Protein AF-A0A7S0CD47-F1 (afdb_monomer)

pLDDT: mean 74.6, std 16.23, range [35.03, 94.69]

Organism: NCBI:txid420281

Foldseek 3Di:
DDALLNVLLVLLPPVLCVDPVSVVSNCVSCVVVVLCLDPDPSNCCVVCVVSCNSNVSSCSVRVCCVVVCVVPPPPPPDPPLVNNLQVLLVQLCVLLPPVNCVDPRSVVSNLVSCLVQVLCQDPPPVSRCCVVQVSNSVSNVSNNSDDPVSNVVPPPDDDD

Radius of gyration: 17.97 Å; Cα contacts (8 Å, |Δi|>4): 137; chains: 1; bounding box: 44×46×46 Å

Solvent-accessible surface area (backbone atoms only — not comparable to full-atom values): 9214 Å² total; per-residue (Å²): 134,86,54,63,42,57,53,37,41,67,41,47,30,70,84,34,50,77,33,73,67,31,36,50,50,28,50,63,71,36,54,90,50,51,37,48,69,43,93,55,93,67,38,32,43,89,82,39,48,70,62,34,60,36,43,50,48,45,45,81,82,60,53,59,59,63,61,49,42,64,73,68,37,95,79,58,75,79,69,54,69,66,61,56,35,51,51,44,29,54,52,38,41,57,28,36,26,77,73,30,47,72,36,75,67,28,32,49,50,26,45,64,68,34,56,83,51,44,41,50,69,45,89,47,89,88,60,38,44,35,89,86,34,50,71,65,37,58,24,44,54,44,48,69,77,56,56,82,62,65,71,62,65,82,71,80,89,82,83,136

Structure (mmCIF, N/CA/C/O backbone):
data_AF-A0A7S0CD47-F1
#
_entry.id   AF-A0A7S0CD47-F1
#
loop_
_atom_site.group_PDB
_atom_site.id
_atom_site.type_symbol
_atom_site.label_atom_id
_atom_site.label_alt_id
_atom_site.label_comp_id
_atom_site.label_asym_id
_atom_site.label_entity_id
_atom_site.label_seq_id
_atom_site.pdbx_PDB_ins_code
_atom_site.Cartn_x
_atom_site.Cartn_y
_atom_site.Cartn_z
_atom_site.occupancy
_atom_site.B_iso_or_equiv
_atom_site.auth_seq_id
_atom_site.auth_comp_id
_atom_site.auth_asym_id
_atom_site.auth_atom_id
_atom_site.pdbx_PDB_model_num
ATOM 1 N N . GLU A 1 1 ? -23.367 0.216 25.289 1.00 55.66 1 GLU A N 1
ATOM 2 C CA . GLU A 1 1 ? -22.234 -0.418 24.587 1.00 55.66 1 GLU A CA 1
ATOM 3 C C . GLU A 1 1 ? -22.034 0.325 23.279 1.00 55.66 1 GLU A C 1
ATOM 5 O O . GLU A 1 1 ? -23.025 0.589 22.607 1.00 55.66 1 GLU A O 1
ATOM 10 N N . THR A 1 2 ? -20.810 0.744 22.967 1.00 72.00 2 THR A N 1
ATOM 11 C CA . THR A 1 2 ? -20.503 1.426 21.700 1.00 72.00 2 THR A CA 1
ATOM 12 C C . THR A 1 2 ? -20.278 0.370 20.626 1.00 72.00 2 THR A C 1
ATOM 14 O O . THR A 1 2 ? -19.508 -0.564 20.854 1.00 72.00 2 THR A O 1
ATOM 17 N N . LYS A 1 3 ? -20.951 0.474 19.477 1.00 90.44 3 LYS A N 1
ATOM 18 C CA . LYS A 1 3 ? -20.788 -0.504 18.395 1.00 90.44 3 LYS A CA 1
ATOM 19 C C . LYS A 1 3 ? -19.526 -0.195 17.595 1.00 90.44 3 LYS A C 1
ATOM 21 O O . LYS A 1 3 ? -19.204 0.969 17.374 1.00 90.44 3 LYS A O 1
ATOM 26 N N . MET A 1 4 ? -18.849 -1.237 17.110 1.00 90.06 4 MET A N 1
ATOM 27 C CA . MET A 1 4 ? -17.672 -1.090 16.241 1.00 90.06 4 MET A CA 1
ATOM 28 C C . MET A 1 4 ? -17.976 -0.223 15.009 1.00 90.06 4 MET A C 1
ATOM 30 O O . MET A 1 4 ? -17.186 0.653 14.673 1.00 90.06 4 MET A O 1
ATOM 34 N N . SER A 1 5 ? -19.167 -0.378 14.424 1.00 91.94 5 SER A N 1
ATOM 35 C CA . SER A 1 5 ? -19.648 0.447 13.309 1.00 91.94 5 SER A CA 1
ATOM 36 C C . SER A 1 5 ? -19.609 1.945 13.605 1.00 91.94 5 SER A C 1
ATOM 38 O O . SER A 1 5 ? -19.278 2.739 12.727 1.00 91.94 5 SER A O 1
ATOM 40 N N . ASP A 1 6 ? -19.918 2.341 14.839 1.00 93.06 6 ASP A N 1
ATOM 41 C CA . ASP A 1 6 ? -19.998 3.748 15.234 1.00 93.06 6 ASP A CA 1
ATOM 42 C C . ASP A 1 6 ? -18.591 4.336 15.396 1.00 93.06 6 ASP A C 1
ATOM 44 O O . ASP A 1 6 ? -18.335 5.463 14.977 1.00 93.06 6 ASP A O 1
ATOM 48 N N . ILE A 1 7 ? -17.660 3.546 15.944 1.00 92.44 7 ILE A N 1
ATOM 49 C CA . ILE A 1 7 ? -16.248 3.926 16.095 1.00 92.44 7 ILE A CA 1
ATOM 50 C C . ILE A 1 7 ? -15.597 4.051 14.717 1.00 92.44 7 ILE A C 1
ATOM 52 O O . ILE A 1 7 ? -14.973 5.068 14.435 1.00 92.44 7 ILE A O 1
ATOM 56 N N . VAL A 1 8 ? -15.794 3.064 13.838 1.00 92.50 8 VAL A N 1
ATOM 57 C CA . VAL A 1 8 ? -15.288 3.102 12.458 1.00 92.50 8 VAL A CA 1
ATOM 58 C C . VAL A 1 8 ? -15.834 4.319 11.721 1.00 92.50 8 VAL A C 1
ATOM 60 O O . VAL A 1 8 ? -15.059 5.074 11.146 1.00 92.50 8 VAL A O 1
ATOM 63 N N . THR A 1 9 ? -17.142 4.567 11.798 1.00 92.56 9 THR A N 1
ATOM 64 C CA . THR A 1 9 ? -17.765 5.731 11.148 1.00 92.56 9 THR A CA 1
ATOM 65 C C . THR A 1 9 ? -17.175 7.043 11.661 1.00 92.56 9 THR A C 1
ATOM 67 O O . THR A 1 9 ? -16.841 7.921 10.870 1.00 92.56 9 THR A O 1
ATOM 70 N N . PHE A 1 10 ? -17.008 7.179 12.978 1.00 93.44 10 PHE A N 1
ATOM 71 C CA . PHE A 1 10 ? -16.469 8.395 13.577 1.00 93.44 10 PHE A CA 1
ATOM 72 C C . PHE A 1 10 ? -14.986 8.605 13.267 1.00 93.44 10 PHE A C 1
ATOM 74 O O . PHE A 1 10 ? -14.570 9.730 13.021 1.00 93.44 10 PHE A O 1
ATOM 81 N N . THR A 1 11 ? -14.180 7.546 13.280 1.00 91.12 11 THR A N 1
ATOM 82 C CA . THR A 1 11 ? -12.734 7.625 13.038 1.00 91.12 11 THR A CA 1
ATOM 83 C C . THR A 1 11 ? -12.407 7.800 11.555 1.00 91.12 11 THR A C 1
ATOM 85 O O . THR A 1 11 ? -11.441 8.480 11.218 1.00 91.12 11 THR A O 1
ATOM 88 N N . CYS A 1 12 ? -13.222 7.227 10.669 1.00 90.06 12 CYS A N 1
ATOM 89 C CA . CYS A 1 12 ? -13.020 7.238 9.221 1.00 90.06 12 CYS A CA 1
ATOM 90 C C . CYS A 1 12 ? -13.885 8.269 8.481 1.00 90.06 12 CYS A C 1
ATOM 92 O O . CYS A 1 12 ? -14.031 8.196 7.263 1.00 90.06 12 CYS A O 1
ATOM 94 N N . GLN A 1 13 ? -14.456 9.242 9.191 1.00 90.19 13 GLN A N 1
ATOM 95 C CA . GLN A 1 13 ? -15.157 10.363 8.566 1.00 90.19 13 GLN A CA 1
ATOM 96 C C . GLN A 1 13 ? -14.196 11.265 7.775 1.00 90.19 13 GLN A C 1
ATOM 98 O O . GLN A 1 13 ? -13.047 11.482 8.168 1.00 90.19 13 GLN A O 1
ATOM 103 N N . THR A 1 14 ? -14.692 11.846 6.684 1.00 79.88 14 THR A N 1
ATOM 104 C CA . THR A 1 14 ? -13.905 12.605 5.700 1.00 79.88 14 THR A CA 1
ATOM 105 C C . THR A 1 14 ? -13.020 13.690 6.320 1.00 79.88 14 THR A C 1
ATOM 107 O O . THR A 1 14 ? -11.836 13.756 6.013 1.00 79.88 14 THR A O 1
ATOM 110 N N . ASN A 1 15 ? -13.540 14.477 7.266 1.00 79.00 15 ASN A N 1
ATOM 111 C CA . ASN A 1 15 ? -12.794 15.568 7.907 1.00 79.00 15 ASN A CA 1
ATOM 112 C C . ASN A 1 15 ? -11.595 15.094 8.749 1.00 79.00 15 ASN A C 1
ATOM 114 O O . ASN A 1 15 ? -10.675 15.868 8.991 1.00 79.00 15 ASN A O 1
ATOM 118 N N . LEU A 1 16 ? -11.587 13.843 9.225 1.00 78.00 16 LEU A N 1
ATOM 119 C CA . LEU A 1 16 ? -10.417 13.277 9.906 1.00 78.00 16 LEU A CA 1
ATOM 120 C C . LEU A 1 16 ? -9.415 12.695 8.910 1.00 78.00 16 LEU A C 1
ATOM 122 O O . LEU A 1 16 ? -8.209 12.774 9.149 1.00 78.00 16 LEU A O 1
ATOM 126 N N . LEU A 1 17 ? -9.894 12.164 7.783 1.00 80.31 17 LEU A N 1
ATOM 127 C CA . LEU A 1 17 ? -9.050 11.627 6.713 1.00 80.31 17 LEU A CA 1
ATOM 128 C C . LEU A 1 17 ? -8.228 12.702 5.988 1.00 80.31 17 LEU A C 1
ATOM 130 O O . LEU A 1 17 ? -7.191 12.375 5.415 1.00 80.31 17 LEU A O 1
ATOM 134 N N . GLU A 1 18 ? -8.644 13.969 6.064 1.00 78.12 18 GLU A N 1
ATOM 135 C CA . GLU A 1 18 ? -7.866 15.130 5.603 1.00 78.12 18 GLU A CA 1
ATOM 136 C C . GLU A 1 18 ? -6.589 15.359 6.428 1.00 78.12 18 GLU A C 1
ATOM 138 O O . GLU A 1 18 ? -5.670 16.048 5.988 1.00 78.12 18 GLU A O 1
ATOM 143 N N . THR A 1 19 ? -6.499 14.768 7.624 1.00 71.69 19 THR A N 1
ATOM 144 C CA . THR A 1 19 ? -5.320 14.884 8.486 1.00 71.69 19 THR A CA 1
ATOM 145 C C . THR A 1 19 ? -4.469 13.611 8.430 1.00 71.69 19 THR A C 1
ATOM 147 O O . THR A 1 19 ? -5.021 12.506 8.465 1.00 71.69 19 THR A O 1
ATOM 150 N N . PRO A 1 20 ? -3.123 13.714 8.434 1.00 60.12 20 PRO A N 1
ATOM 151 C CA . PRO A 1 20 ? -2.252 12.538 8.482 1.00 60.12 20 PRO A CA 1
ATOM 152 C C . PRO A 1 20 ? -2.556 11.622 9.674 1.00 60.12 20 PRO A C 1
ATOM 154 O O . PRO A 1 20 ? -2.636 10.405 9.518 1.00 60.12 20 PRO A O 1
ATOM 157 N N . SER A 1 21 ? -2.796 12.208 10.851 1.00 61.16 21 SER A N 1
ATOM 158 C CA . SER A 1 21 ? -3.098 11.464 12.076 1.00 61.16 21 SER A CA 1
ATOM 159 C C . SER A 1 21 ? -4.463 10.776 12.031 1.00 61.16 21 SER A C 1
ATOM 161 O O . SER A 1 21 ? -4.572 9.623 12.437 1.00 61.16 21 SER A O 1
ATOM 163 N N . GLY A 1 22 ? -5.505 11.441 11.521 1.00 79.69 22 GLY A N 1
ATOM 164 C CA . GLY A 1 22 ? -6.834 10.837 11.401 1.00 79.69 22 GLY A CA 1
ATOM 165 C C . GLY A 1 22 ? -6.875 9.730 10.349 1.00 79.69 22 GLY A C 1
ATOM 166 O O . GLY A 1 22 ? -7.451 8.670 10.591 1.00 79.69 22 GLY A O 1
ATOM 167 N N . LYS A 1 23 ? -6.163 9.902 9.229 1.00 78.75 23 LYS A N 1
ATOM 168 C CA . LYS A 1 23 ? -5.975 8.842 8.230 1.00 78.75 23 LYS A CA 1
ATOM 169 C C . LYS A 1 23 ? -5.210 7.644 8.796 1.00 78.75 23 LYS A C 1
ATOM 171 O O . LYS A 1 23 ? -5.613 6.510 8.548 1.00 78.75 23 LYS A O 1
ATOM 176 N N . ALA A 1 24 ? -4.138 7.872 9.559 1.00 73.38 24 ALA A N 1
ATOM 177 C CA . ALA A 1 24 ? -3.387 6.803 10.221 1.00 73.38 24 ALA A CA 1
ATOM 178 C C . ALA A 1 24 ? -4.261 6.034 11.224 1.00 73.38 24 ALA A C 1
ATOM 180 O O . ALA A 1 24 ? -4.296 4.808 11.188 1.00 73.38 24 ALA A O 1
ATOM 181 N N . LEU A 1 25 ? -5.040 6.753 12.036 1.00 78.62 25 LEU A N 1
ATOM 182 C CA . LEU A 1 25 ? -5.951 6.154 13.007 1.00 78.62 25 LEU A CA 1
ATOM 183 C C . LEU A 1 25 ? -7.057 5.328 12.332 1.00 78.62 25 LEU A C 1
ATOM 185 O O . LEU A 1 25 ? -7.367 4.229 12.784 1.00 78.62 25 LEU A O 1
ATOM 189 N N . CYS A 1 26 ? -7.631 5.823 11.232 1.00 87.19 26 CYS A N 1
ATOM 190 C CA . CYS A 1 26 ? -8.603 5.060 10.450 1.00 87.19 26 CYS A CA 1
ATOM 191 C C . CYS A 1 26 ? -7.975 3.791 9.853 1.00 87.19 26 CYS A C 1
ATOM 193 O O . CYS A 1 26 ? -8.565 2.720 9.954 1.00 87.19 26 CYS A O 1
ATOM 195 N N . LYS A 1 27 ? -6.757 3.868 9.300 1.00 81.69 27 LYS A N 1
ATOM 196 C CA . LYS A 1 27 ? -6.039 2.688 8.787 1.00 81.69 27 LYS A CA 1
ATOM 197 C C . LYS A 1 27 ? -5.793 1.639 9.870 1.00 81.69 27 LYS A C 1
ATOM 199 O O . LYS A 1 27 ? -6.087 0.470 9.645 1.00 81.69 27 LYS A O 1
ATOM 204 N N . GLU A 1 28 ? -5.287 2.055 11.029 1.00 80.94 28 GLU A N 1
ATOM 205 C CA . GLU A 1 28 ? -5.025 1.163 12.164 1.00 80.94 28 GLU A CA 1
ATOM 206 C C . GLU A 1 28 ? -6.313 0.482 12.637 1.00 80.94 28 GLU A C 1
ATOM 208 O O . GLU A 1 28 ? -6.359 -0.738 12.790 1.00 80.94 28 GLU A O 1
ATOM 213 N N . LEU A 1 29 ? -7.392 1.259 12.779 1.00 87.69 29 LEU A N 1
ATOM 214 C CA . LEU A 1 29 ? -8.696 0.737 13.169 1.00 87.69 29 LEU A CA 1
ATOM 215 C C . LEU A 1 29 ? -9.234 -0.277 12.151 1.00 87.69 29 LEU A C 1
ATOM 217 O O . LEU A 1 29 ? -9.801 -1.291 12.548 1.00 87.69 29 LEU A O 1
ATOM 221 N N . CYS A 1 30 ? -9.056 -0.018 10.856 1.00 91.19 30 CYS A N 1
ATOM 222 C CA . CYS A 1 30 ? -9.586 -0.831 9.763 1.00 91.19 30 CYS A CA 1
ATOM 223 C C . CYS A 1 30 ? -8.735 -2.059 9.408 1.00 91.19 30 CYS A C 1
ATOM 225 O O . CYS A 1 30 ? -9.224 -2.952 8.712 1.00 91.19 30 CYS A O 1
ATOM 227 N N . PHE A 1 31 ? -7.495 -2.141 9.898 1.00 84.12 31 PHE A N 1
ATOM 228 C CA . PHE A 1 31 ? -6.562 -3.231 9.602 1.00 84.12 31 PHE A CA 1
ATOM 229 C C . PHE A 1 31 ? -7.146 -4.645 9.816 1.00 84.12 31 PHE A C 1
ATOM 231 O O . PHE A 1 31 ? -7.009 -5.481 8.914 1.00 84.12 31 PHE A O 1
ATOM 238 N N . PRO A 1 32 ? -7.879 -4.935 10.915 1.00 83.81 32 PRO A N 1
ATOM 239 C CA . PRO A 1 32 ? -8.445 -6.266 11.157 1.00 83.81 32 PRO A CA 1
ATOM 240 C C . PRO A 1 32 ? -9.499 -6.708 10.130 1.00 83.81 32 PRO A C 1
ATOM 242 O O . PRO A 1 32 ? -9.788 -7.898 10.028 1.00 83.81 32 PRO A O 1
ATOM 245 N N . ALA A 1 33 ? -10.085 -5.768 9.382 1.00 90.62 33 ALA A N 1
ATOM 246 C CA . ALA A 1 33 ? -11.148 -6.015 8.408 1.00 90.62 33 ALA A CA 1
ATOM 247 C C . ALA A 1 33 ? -10.703 -5.794 6.954 1.00 90.62 33 ALA A C 1
ATOM 249 O O . ALA A 1 33 ? -11.533 -5.765 6.049 1.00 90.62 33 ALA A O 1
ATOM 250 N N . THR A 1 34 ? -9.397 -5.684 6.702 1.00 81.62 34 THR A N 1
ATOM 251 C CA . THR A 1 34 ? -8.812 -5.577 5.351 1.00 81.62 34 THR A CA 1
ATOM 252 C C . THR A 1 34 ? -9.322 -6.658 4.392 1.00 81.62 34 THR A C 1
ATOM 254 O O . THR A 1 34 ? -9.606 -6.373 3.227 1.00 81.62 34 THR A O 1
ATOM 257 N N . CYS A 1 35 ? -9.537 -7.882 4.885 1.00 79.44 35 CYS A N 1
ATOM 258 C CA . CYS A 1 35 ? -10.082 -8.986 4.094 1.00 79.44 35 CYS A CA 1
ATOM 259 C C . CYS A 1 35 ? -11.483 -8.707 3.523 1.00 79.44 35 CYS A C 1
ATOM 261 O O . CYS A 1 35 ? -11.855 -9.289 2.509 1.00 79.44 35 CYS A O 1
ATOM 263 N N . CYS A 1 36 ? -12.270 -7.812 4.122 1.00 87.12 36 CYS A N 1
ATOM 264 C CA . CYS A 1 36 ? -13.613 -7.477 3.644 1.00 87.12 36 CYS A CA 1
ATOM 265 C C . CYS A 1 36 ? -13.596 -6.720 2.312 1.00 87.12 36 CYS A C 1
ATOM 267 O O . CYS A 1 36 ? -14.582 -6.744 1.576 1.00 87.12 36 CYS A O 1
ATOM 269 N N . PHE A 1 37 ? -12.466 -6.085 1.996 1.00 85.19 37 PHE A N 1
ATOM 270 C CA . PHE A 1 37 ? -12.288 -5.224 0.829 1.00 85.19 37 PHE A CA 1
ATOM 271 C C . PHE A 1 37 ? -11.310 -5.806 -0.198 1.00 85.19 37 PHE A C 1
ATOM 273 O O . PHE A 1 37 ? -11.039 -5.181 -1.220 1.00 85.19 37 PHE A O 1
ATOM 280 N N . ALA A 1 38 ? -10.784 -7.009 0.048 1.00 74.50 38 ALA A N 1
ATOM 281 C CA . ALA A 1 38 ? -9.940 -7.704 -0.913 1.00 74.50 38 ALA A CA 1
ATOM 282 C C . ALA A 1 38 ? -10.752 -8.099 -2.159 1.00 74.50 38 ALA A C 1
ATOM 284 O O . ALA A 1 38 ? -11.894 -8.537 -2.050 1.00 74.50 38 ALA A O 1
ATOM 285 N N . THR A 1 39 ? -10.160 -8.006 -3.347 1.00 71.94 39 THR A N 1
ATOM 286 C CA . THR A 1 39 ? -10.789 -8.427 -4.617 1.00 71.94 39 THR A CA 1
ATOM 287 C C . THR A 1 39 ? -10.430 -9.861 -5.022 1.00 71.94 39 THR A C 1
ATOM 289 O O . THR A 1 39 ? -10.846 -10.338 -6.075 1.00 71.94 39 THR A O 1
ATOM 292 N N . ASN A 1 40 ? -9.650 -10.559 -4.194 1.00 62.19 40 ASN A N 1
ATOM 293 C CA . ASN A 1 40 ? -9.110 -11.889 -4.469 1.00 62.19 40 ASN A CA 1
ATOM 294 C C . ASN A 1 40 ? -9.684 -12.954 -3.511 1.00 62.19 40 ASN A C 1
ATOM 296 O O . ASN A 1 40 ? -10.632 -12.707 -2.768 1.00 62.19 40 ASN A O 1
ATOM 300 N N . LEU A 1 41 ? -9.091 -14.152 -3.516 1.00 62.00 41 LEU A N 1
ATOM 301 C CA . LEU A 1 41 ? -9.515 -15.293 -2.691 1.00 62.00 41 LEU A CA 1
ATOM 302 C C . LEU A 1 41 ? -9.399 -15.065 -1.172 1.00 62.00 41 LEU A C 1
ATOM 304 O O . LEU A 1 41 ? -9.960 -15.842 -0.406 1.00 62.00 41 LEU A O 1
ATOM 308 N N . LEU A 1 42 ? -8.695 -14.018 -0.728 1.00 68.00 42 LEU A N 1
ATOM 309 C CA . LEU A 1 42 ? -8.640 -13.607 0.678 1.00 68.00 42 LEU A CA 1
ATOM 310 C C . LEU A 1 42 ? -9.876 -12.798 1.093 1.00 68.00 42 LEU A C 1
ATOM 312 O O . LEU A 1 42 ? -9.987 -12.426 2.262 1.00 68.00 42 LEU A O 1
ATOM 316 N N . ASN A 1 43 ? -10.798 -12.518 0.163 1.00 78.44 43 ASN A N 1
ATOM 317 C CA . ASN A 1 43 ? -12.042 -11.843 0.485 1.00 78.44 43 ASN A CA 1
ATOM 318 C C . ASN A 1 43 ? -12.841 -12.651 1.516 1.00 78.44 43 ASN A C 1
ATOM 320 O O . ASN A 1 43 ? -13.210 -13.804 1.289 1.00 78.44 43 ASN A O 1
ATOM 324 N N . CYS A 1 44 ? -13.132 -12.019 2.649 1.00 84.00 44 CYS A N 1
ATOM 325 C CA . CYS A 1 44 ? -13.834 -12.654 3.759 1.00 84.00 44 CYS A CA 1
ATOM 326 C C . CYS A 1 44 ? -15.304 -12.229 3.871 1.00 84.00 44 CYS A C 1
ATOM 328 O O . CYS A 1 44 ? -15.960 -12.591 4.843 1.00 84.00 44 CYS A O 1
ATOM 330 N N . LEU A 1 45 ? -15.856 -11.498 2.894 1.00 88.69 45 LEU A N 1
ATOM 331 C CA . LEU A 1 45 ? -17.222 -10.962 2.952 1.00 88.69 45 LEU A CA 1
ATOM 332 C C . LEU A 1 45 ? -18.270 -12.061 3.147 1.00 88.69 45 LEU A C 1
ATOM 334 O O . LEU A 1 45 ? -19.180 -11.922 3.960 1.00 88.69 45 LEU A O 1
ATOM 338 N N . ASN A 1 46 ? -18.110 -13.179 2.438 1.00 84.94 46 ASN A N 1
ATOM 339 C CA . ASN A 1 46 ? -19.044 -14.301 2.517 1.00 84.94 46 ASN A CA 1
ATOM 340 C C . ASN A 1 46 ? -18.840 -15.160 3.773 1.00 84.94 46 ASN A C 1
ATOM 342 O O . ASN A 1 46 ? -19.789 -15.770 4.259 1.00 84.94 46 ASN A O 1
ATOM 346 N N . THR A 1 47 ? -17.616 -15.224 4.301 1.00 90.94 47 THR A N 1
ATOM 347 C CA . THR A 1 47 ? -17.276 -16.058 5.465 1.00 90.94 47 THR A CA 1
ATOM 348 C C . THR A 1 47 ? -17.451 -15.318 6.790 1.00 90.94 47 THR A C 1
ATOM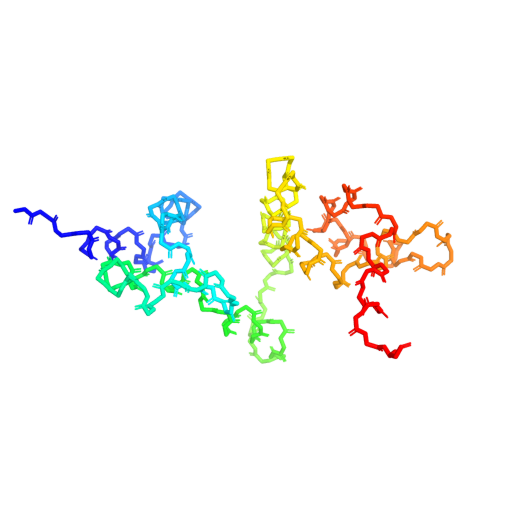 350 O O . THR A 1 47 ? -17.738 -15.948 7.803 1.00 90.94 47 THR A O 1
ATOM 353 N N . ASN A 1 48 ? -17.329 -13.989 6.787 1.00 91.88 48 ASN A N 1
ATOM 354 C CA . ASN A 1 48 ? -17.402 -13.121 7.962 1.00 91.88 48 ASN A CA 1
ATOM 355 C C . ASN A 1 48 ? -18.278 -11.872 7.710 1.00 91.88 48 ASN A C 1
ATOM 357 O O . ASN A 1 48 ? -17.836 -10.744 7.941 1.00 91.88 48 ASN A O 1
ATOM 361 N N . PRO A 1 49 ? -19.547 -12.025 7.290 1.00 91.62 49 PRO A N 1
ATOM 362 C CA . PRO A 1 49 ? -20.389 -10.892 6.893 1.00 91.62 49 PRO A CA 1
ATOM 363 C C . PRO A 1 49 ? -20.660 -9.902 8.034 1.00 91.62 49 PRO A C 1
ATOM 365 O O . PRO A 1 49 ? -20.772 -8.704 7.797 1.00 91.62 49 PRO A O 1
ATOM 368 N N . GLN A 1 50 ? -20.734 -10.375 9.283 1.00 91.81 50 GLN A N 1
ATOM 369 C CA . GLN A 1 50 ? -20.949 -9.509 10.451 1.00 91.81 50 GLN A CA 1
ATOM 370 C C . GLN A 1 50 ? -19.724 -8.649 10.774 1.00 91.81 50 GLN A C 1
ATOM 372 O O . GLN A 1 50 ? -19.876 -7.486 11.140 1.00 91.81 50 GLN A O 1
ATOM 377 N N . LEU A 1 51 ? -18.517 -9.201 10.598 1.00 91.06 51 LEU A N 1
ATOM 378 C CA . LEU A 1 51 ? -17.280 -8.429 10.697 1.00 91.06 51 LEU A CA 1
ATOM 379 C C . LEU A 1 51 ? -17.282 -7.346 9.619 1.00 91.06 51 LEU A C 1
ATOM 381 O O . LEU A 1 51 ? -17.148 -6.170 9.929 1.00 91.06 51 LEU A O 1
ATOM 385 N N . CYS A 1 52 ? -17.519 -7.724 8.366 1.00 92.50 52 CYS A N 1
ATOM 386 C CA . CYS A 1 52 ? -17.483 -6.772 7.262 1.00 92.50 52 CYS A CA 1
ATOM 387 C C . CYS A 1 52 ? -18.539 -5.675 7.385 1.00 92.50 52 CYS A C 1
ATOM 389 O O . CYS A 1 52 ? -18.233 -4.517 7.127 1.00 92.50 52 CYS A O 1
ATOM 391 N N . LEU A 1 53 ? -19.734 -6.000 7.880 1.00 93.50 53 LEU A N 1
ATOM 392 C CA . LEU A 1 53 ? -20.758 -5.001 8.179 1.00 93.50 53 LEU A CA 1
ATOM 393 C C . LEU A 1 53 ? -20.316 -4.027 9.282 1.00 93.50 53 LEU A C 1
ATOM 395 O O . LEU A 1 53 ? -20.546 -2.826 9.175 1.00 93.50 53 LEU A O 1
ATOM 399 N N . ALA A 1 54 ? -19.669 -4.525 10.338 1.00 94.31 54 ALA A N 1
ATOM 400 C CA . ALA A 1 54 ? -19.173 -3.689 11.430 1.00 94.31 54 ALA A CA 1
ATOM 401 C C . ALA A 1 54 ? -18.047 -2.734 10.999 1.00 94.31 54 ALA A C 1
ATOM 403 O O . ALA A 1 54 ? -17.823 -1.725 11.665 1.00 94.31 54 ALA A O 1
ATOM 404 N N . TYR A 1 55 ? -17.370 -3.041 9.893 1.00 94.69 55 TYR A N 1
ATOM 405 C CA . TYR A 1 55 ? -16.258 -2.271 9.349 1.00 94.69 55 TYR A CA 1
ATOM 406 C C . TYR A 1 55 ? -16.575 -1.610 8.003 1.00 94.69 55 TYR A C 1
ATOM 408 O O . TYR A 1 55 ? -15.667 -1.078 7.380 1.00 94.69 55 TYR A O 1
ATOM 416 N N . ASP A 1 56 ? -17.831 -1.578 7.548 1.00 91.69 56 ASP A N 1
ATOM 417 C CA . ASP A 1 56 ? -18.195 -1.066 6.213 1.00 91.69 56 ASP A CA 1
ATOM 418 C C . ASP A 1 56 ? -17.727 0.385 5.974 1.00 91.69 56 ASP A C 1
ATOM 420 O O . ASP A 1 56 ? -17.290 0.736 4.879 1.00 91.69 56 ASP A O 1
ATOM 424 N N . GLY A 1 57 ? -17.676 1.209 7.029 1.00 90.12 57 GLY A N 1
ATOM 425 C CA . GLY A 1 57 ? -17.123 2.568 6.965 1.00 90.12 57 GLY A CA 1
ATOM 426 C C . GLY A 1 57 ? -15.639 2.638 6.567 1.00 90.12 57 GLY A C 1
ATOM 427 O O . GLY A 1 57 ? -15.190 3.664 6.066 1.00 90.12 57 GLY A O 1
ATOM 428 N N . CYS A 1 58 ? -14.886 1.543 6.694 1.00 90.00 58 CYS A N 1
ATOM 429 C CA . CYS A 1 58 ? -13.510 1.428 6.209 1.00 90.00 58 CYS A CA 1
ATOM 430 C C . CYS A 1 58 ? -13.408 1.409 4.685 1.00 90.00 58 CYS A C 1
ATOM 432 O O . CYS A 1 58 ? -12.320 1.617 4.155 1.00 90.00 58 CYS A O 1
ATOM 434 N N . LYS A 1 59 ? -14.516 1.204 3.962 1.00 86.88 59 LYS A N 1
ATOM 435 C CA . LYS A 1 59 ? -14.544 1.210 2.495 1.00 86.88 59 LYS A CA 1
ATOM 436 C C . LYS A 1 59 ? -13.977 2.497 1.895 1.00 86.88 59 LYS A C 1
ATOM 438 O O . LYS A 1 59 ? -13.415 2.458 0.808 1.00 86.88 59 LYS A O 1
ATOM 443 N N . VAL A 1 60 ? -14.044 3.611 2.623 1.00 84.62 60 VAL A N 1
ATOM 444 C CA . VAL A 1 60 ? -13.407 4.882 2.243 1.00 84.62 60 VAL A CA 1
ATOM 445 C C . VAL A 1 60 ? -11.893 4.754 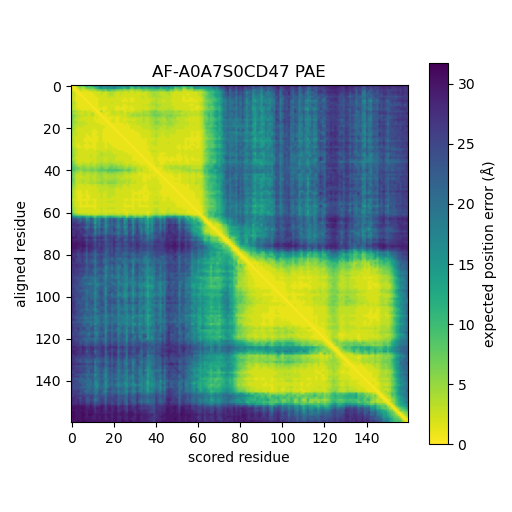2.010 1.00 84.62 60 VAL A C 1
ATOM 447 O O . VAL A 1 60 ? -11.333 5.488 1.206 1.00 84.62 60 VAL A O 1
ATOM 450 N N . LEU A 1 61 ? -11.225 3.792 2.655 1.00 80.19 61 LEU A N 1
ATOM 451 C CA . LEU A 1 61 ? -9.805 3.495 2.442 1.00 80.19 61 LEU A CA 1
ATOM 452 C C . 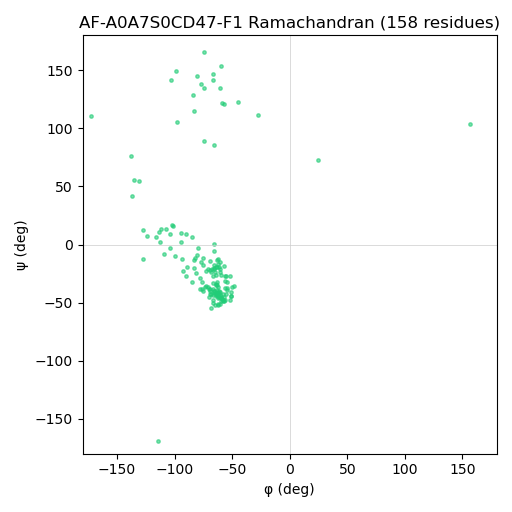LEU A 1 61 ? -9.548 2.591 1.228 1.00 80.19 61 LEU A C 1
ATOM 454 O O . LEU A 1 61 ? -8.419 2.540 0.744 1.00 80.19 61 LEU A O 1
ATOM 458 N N . TYR A 1 62 ? -10.565 1.857 0.767 1.00 73.81 62 TYR A N 1
ATOM 459 C CA . TYR A 1 62 ? -10.435 0.766 -0.206 1.00 73.81 62 TYR A CA 1
ATOM 460 C C . TYR A 1 62 ? -11.304 0.949 -1.456 1.00 73.81 62 TYR A C 1
ATOM 462 O O . TYR A 1 62 ? -11.371 0.044 -2.288 1.00 73.81 62 TYR A O 1
ATOM 470 N N . ASN A 1 63 ? -11.963 2.100 -1.623 1.00 63.03 63 ASN A N 1
ATOM 471 C CA . ASN A 1 63 ? -12.597 2.480 -2.880 1.00 63.03 63 ASN A CA 1
ATOM 472 C C . ASN A 1 63 ? -11.502 2.679 -3.939 1.00 63.03 63 ASN A C 1
ATOM 474 O O . ASN A 1 63 ? -11.018 3.775 -4.192 1.00 63.03 63 ASN A O 1
ATOM 478 N N . GLN A 1 64 ? -11.129 1.568 -4.569 1.00 52.66 64 GLN A N 1
ATOM 479 C CA . GLN A 1 64 ? -10.177 1.466 -5.672 1.00 52.66 64 GLN A CA 1
ATOM 480 C C . GLN A 1 64 ? -10.576 2.332 -6.882 1.00 52.66 64 GLN A C 1
ATOM 482 O O . GLN A 1 64 ? -9.717 2.639 -7.702 1.00 52.66 64 GLN A O 1
ATOM 487 N N . SER A 1 65 ? -11.849 2.754 -6.969 1.00 46.06 65 SER A N 1
ATOM 488 C CA . SER A 1 65 ? -12.367 3.650 -8.013 1.00 46.0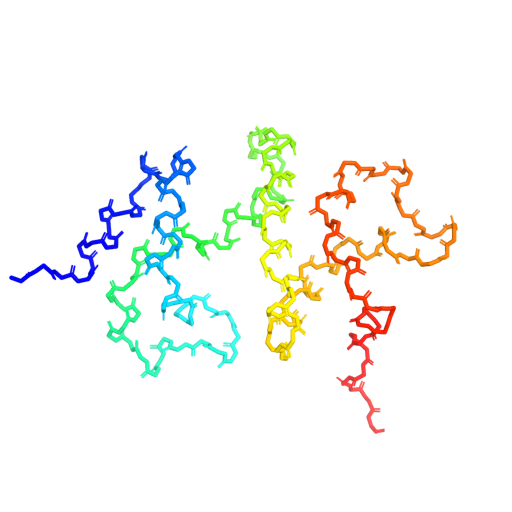6 65 SER A CA 1
ATOM 489 C C . SER A 1 65 ? -11.683 5.008 -7.974 1.00 46.06 65 SER A C 1
ATOM 491 O O . SER A 1 65 ? -11.104 5.391 -8.968 1.00 46.06 65 SER A O 1
ATOM 493 N N . GLU A 1 66 ? -11.598 5.694 -6.831 1.00 47.22 66 GLU A N 1
ATOM 494 C CA . GLU A 1 66 ? -10.963 7.025 -6.804 1.00 47.22 66 GLU A CA 1
ATOM 495 C C . GLU A 1 66 ? -9.457 6.963 -7.092 1.00 47.22 66 GLU A C 1
ATOM 497 O O . GLU A 1 66 ? -8.888 7.908 -7.625 1.00 47.22 66 GLU A O 1
ATOM 502 N N . LEU A 1 67 ? -8.812 5.833 -6.792 1.00 45.25 67 LEU A N 1
ATOM 503 C CA . LEU A 1 67 ? -7.391 5.621 -7.055 1.00 45.25 67 LEU A CA 1
ATOM 504 C C . LEU A 1 67 ? -7.114 5.355 -8.540 1.00 45.25 67 LEU A C 1
ATOM 506 O O . LEU A 1 67 ? -6.131 5.857 -9.073 1.00 45.25 67 LEU A O 1
ATOM 510 N N . LEU A 1 68 ? -7.966 4.574 -9.211 1.00 42.69 68 LEU A N 1
ATOM 511 C CA . LEU A 1 68 ? -7.836 4.321 -10.645 1.00 42.69 68 LEU A CA 1
ATOM 512 C C . LEU A 1 68 ? -8.358 5.512 -11.455 1.00 42.69 68 LEU A C 1
ATOM 514 O O . LEU A 1 68 ? -7.711 5.900 -12.420 1.00 42.69 68 LEU A O 1
ATOM 518 N N . ASP A 1 69 ? -9.446 6.147 -11.025 1.00 41.19 69 ASP A N 1
ATOM 519 C CA . ASP A 1 69 ? -10.039 7.332 -11.650 1.00 41.19 69 ASP A CA 1
ATOM 520 C C . ASP A 1 69 ? -9.100 8.547 -11.516 1.00 41.19 69 ASP A C 1
ATOM 522 O O . ASP A 1 69 ? -8.894 9.256 -12.493 1.00 41.19 69 ASP A O 1
ATOM 526 N N . ALA A 1 70 ? -8.395 8.740 -10.392 1.00 43.50 70 ALA A N 1
ATOM 527 C CA . ALA A 1 70 ? -7.366 9.788 -10.280 1.00 43.50 70 ALA A CA 1
ATOM 528 C C . ALA A 1 70 ? -6.116 9.527 -11.145 1.00 43.50 70 ALA A C 1
ATOM 530 O O . ALA A 1 70 ? -5.391 10.462 -11.483 1.00 43.50 70 ALA A O 1
ATOM 531 N N . LEU A 1 71 ? -5.850 8.265 -11.500 1.00 43.19 71 LEU A N 1
ATOM 532 C CA . LEU A 1 71 ? -4.745 7.865 -12.378 1.00 43.19 71 LEU A CA 1
ATOM 533 C C . LEU A 1 71 ? -5.157 7.754 -13.858 1.00 43.19 71 LEU A C 1
ATOM 535 O O . LEU A 1 71 ? -4.279 7.643 -14.715 1.00 43.19 71 LEU A O 1
ATOM 539 N N . THR A 1 72 ? -6.458 7.774 -14.176 1.00 41.00 72 THR A N 1
ATOM 540 C CA . THR A 1 72 ? -6.978 7.538 -15.538 1.00 41.00 72 THR A CA 1
ATOM 541 C C . THR A 1 72 ? -7.932 8.614 -16.061 1.00 41.00 72 THR A C 1
ATOM 543 O O . THR A 1 72 ? -8.161 8.650 -17.271 1.00 41.00 72 THR A O 1
ATOM 546 N N . ASP A 1 73 ? -8.423 9.530 -15.219 1.00 42.00 73 ASP A N 1
ATOM 547 C CA . ASP A 1 73 ? -9.255 10.663 -15.630 1.00 42.00 73 ASP A CA 1
ATOM 548 C C . ASP A 1 73 ? -8.424 11.957 -15.779 1.00 42.00 73 ASP A C 1
ATOM 550 O O . ASP A 1 73 ? -8.078 12.601 -14.783 1.00 42.00 73 ASP A O 1
ATOM 554 N N . PRO A 1 74 ? -8.133 12.414 -17.014 1.00 43.09 74 PRO A N 1
ATOM 555 C CA . PRO A 1 74 ? -7.460 13.692 -17.254 1.00 43.09 74 PRO A CA 1
ATOM 556 C C . PRO A 1 74 ? -8.287 14.923 -16.827 1.00 43.09 74 PRO A C 1
ATOM 558 O O . PRO A 1 74 ? -7.776 16.041 -16.904 1.00 43.09 74 PRO A O 1
ATOM 561 N N . ALA A 1 75 ? -9.547 14.751 -16.403 1.00 43.03 75 ALA A N 1
ATOM 562 C CA . ALA A 1 75 ? -10.427 15.813 -15.917 1.00 43.03 75 ALA A CA 1
ATOM 563 C C . ALA A 1 75 ? -10.512 15.914 -14.378 1.00 43.03 75 ALA A C 1
ATOM 565 O O . ALA A 1 75 ? -11.024 16.917 -13.869 1.00 43.03 75 ALA A O 1
ATOM 566 N N . SER A 1 76 ? -9.972 14.944 -13.627 1.00 46.19 76 SER A N 1
ATOM 567 C CA . SER A 1 76 ? -9.845 15.018 -12.165 1.00 46.19 76 SER A CA 1
ATOM 568 C C . SER A 1 76 ? -8.712 15.986 -11.803 1.00 46.19 76 SER A C 1
ATOM 570 O O . SER A 1 76 ? -7.543 15.621 -11.708 1.00 46.19 76 SER A O 1
ATOM 572 N N . ALA A 1 77 ? -9.087 17.255 -11.670 1.00 41.75 77 ALA A N 1
ATOM 573 C CA . ALA A 1 77 ? -8.274 18.413 -11.321 1.00 41.75 77 ALA A CA 1
ATOM 574 C C . ALA A 1 77 ? -7.031 18.114 -10.458 1.00 41.75 77 ALA A C 1
ATOM 576 O O . ALA A 1 77 ? -7.163 17.815 -9.277 1.00 41.75 77 ALA A O 1
ATOM 577 N N . ASN A 1 78 ? -5.839 18.277 -11.052 1.00 42.94 78 ASN A N 1
ATOM 578 C CA . ASN A 1 78 ? -4.535 18.458 -10.394 1.00 42.94 78 ASN A CA 1
ATOM 579 C C . ASN A 1 78 ? -4.436 17.881 -8.963 1.00 42.94 78 ASN A C 1
ATOM 581 O O . ASN A 1 78 ? -4.335 18.660 -8.007 1.00 42.94 78 ASN A O 1
ATOM 585 N N . PRO A 1 79 ? -4.377 16.551 -8.768 1.00 46.38 79 PRO A N 1
ATOM 586 C CA . PRO A 1 79 ? -3.610 16.066 -7.638 1.00 46.38 79 PRO A CA 1
ATOM 587 C C . PRO A 1 79 ? -2.203 16.633 -7.831 1.00 46.38 79 PRO A C 1
ATOM 589 O O . PRO A 1 79 ? -1.580 16.447 -8.880 1.00 46.38 79 PRO A O 1
ATOM 592 N N . ASN A 1 80 ? -1.736 17.414 -6.859 1.00 50.56 80 ASN A N 1
ATOM 593 C CA . ASN A 1 80 ? -0.342 17.815 -6.796 1.00 50.56 80 ASN A CA 1
ATOM 594 C C . ASN A 1 80 ? 0.504 16.546 -7.065 1.00 50.56 80 ASN A C 1
ATOM 596 O O . ASN A 1 80 ? 0.322 15.553 -6.353 1.00 50.56 80 ASN A O 1
ATOM 600 N N . PRO A 1 81 ? 1.388 16.537 -8.083 1.00 49.41 81 PRO A N 1
ATOM 601 C CA . PRO A 1 81 ? 2.200 15.366 -8.411 1.00 49.41 81 PRO A CA 1
ATOM 602 C C . PRO A 1 81 ? 2.966 14.810 -7.200 1.00 49.41 81 PRO A C 1
ATOM 604 O O . PRO A 1 81 ? 3.232 13.613 -7.131 1.00 49.41 81 PRO A O 1
ATOM 607 N N . GLU A 1 82 ? 3.276 15.668 -6.229 1.00 50.47 82 GLU A N 1
ATOM 608 C CA . GLU A 1 82 ? 3.950 15.337 -4.976 1.00 50.47 82 GLU A CA 1
ATOM 609 C C . GLU A 1 82 ? 3.033 14.573 -4.000 1.00 50.47 82 GLU A C 1
ATOM 611 O O . GLU A 1 82 ? 3.493 13.640 -3.344 1.00 50.47 82 GLU A O 1
ATOM 616 N N . ASP A 1 83 ? 1.731 14.875 -3.951 1.00 51.50 83 ASP A N 1
ATOM 617 C CA . ASP A 1 83 ? 0.766 14.174 -3.086 1.00 51.50 83 ASP A CA 1
ATOM 618 C C . ASP A 1 83 ? 0.442 12.768 -3.617 1.00 51.50 83 ASP A C 1
ATOM 620 O O . ASP A 1 83 ? 0.325 11.810 -2.846 1.00 51.50 83 ASP A O 1
ATOM 624 N N . ALA A 1 84 ? 0.366 12.617 -4.944 1.00 55.56 84 ALA A N 1
ATOM 625 C CA . ALA A 1 84 ? 0.233 11.311 -5.589 1.00 55.56 84 ALA A CA 1
ATOM 626 C C . ALA A 1 84 ? 1.503 10.460 -5.396 1.00 55.56 84 ALA A C 1
ATOM 628 O O . ALA A 1 84 ? 1.418 9.281 -5.046 1.00 55.56 84 ALA A O 1
ATOM 629 N N . ALA A 1 85 ? 2.681 1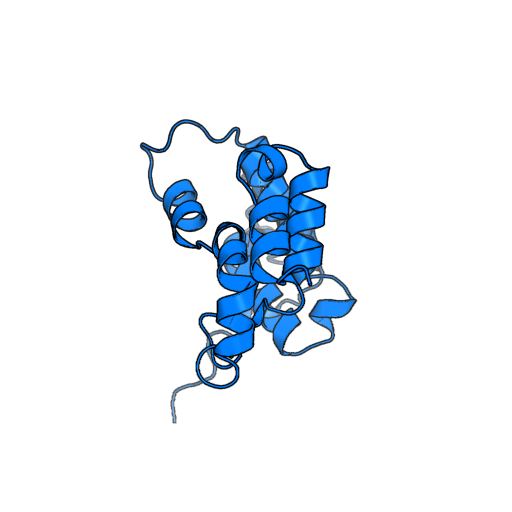1.072 -5.550 1.00 63.47 85 ALA A N 1
ATOM 630 C CA . ALA A 1 85 ? 3.971 10.429 -5.316 1.00 63.47 85 ALA A CA 1
ATOM 631 C C . ALA A 1 85 ? 4.132 9.947 -3.866 1.00 63.47 85 ALA A C 1
ATOM 633 O O . ALA A 1 85 ? 4.625 8.840 -3.636 1.00 63.47 85 ALA A O 1
ATOM 634 N N . LEU A 1 86 ? 3.689 10.749 -2.893 1.00 63.62 86 LEU A N 1
ATOM 635 C CA . LEU A 1 86 ? 3.735 10.400 -1.475 1.00 63.62 86 LEU A CA 1
ATOM 636 C C . LEU A 1 86 ? 2.820 9.214 -1.152 1.00 63.62 86 LEU A C 1
ATOM 638 O O . LEU A 1 86 ? 3.191 8.333 -0.377 1.00 63.62 86 LEU A O 1
ATOM 642 N N . LEU A 1 87 ? 1.631 9.165 -1.752 1.00 64.12 87 LEU A N 1
ATOM 643 C CA . LEU A 1 87 ? 0.693 8.071 -1.520 1.00 64.12 87 LEU A CA 1
ATOM 644 C C . LEU A 1 87 ? 1.202 6.747 -2.101 1.00 64.12 87 LEU A C 1
ATOM 646 O O . LEU A 1 87 ? 1.117 5.720 -1.427 1.00 64.12 87 LEU A O 1
ATOM 650 N N . ILE A 1 88 ? 1.757 6.783 -3.316 1.00 69.38 88 ILE A N 1
ATOM 651 C CA . ILE A 1 88 ? 2.404 5.626 -3.945 1.00 69.38 88 ILE A CA 1
ATOM 652 C C . ILE A 1 88 ? 3.549 5.131 -3.059 1.00 69.38 88 ILE A C 1
ATOM 654 O O . ILE A 1 88 ? 3.593 3.944 -2.746 1.00 69.38 88 ILE A O 1
ATOM 658 N N . HIS A 1 89 ? 4.400 6.043 -2.575 1.00 74.06 89 HIS A N 1
ATOM 659 C CA . HIS A 1 89 ? 5.505 5.699 -1.684 1.00 74.06 89 HIS A CA 1
ATOM 660 C C . HIS A 1 89 ? 5.026 4.972 -0.424 1.00 74.06 89 HIS A C 1
ATOM 662 O O . HIS A 1 89 ? 5.538 3.907 -0.106 1.00 74.06 89 HIS A O 1
ATOM 668 N N . VAL A 1 90 ? 3.987 5.473 0.253 1.00 73.06 90 VAL A N 1
ATOM 669 C CA . VAL A 1 90 ? 3.453 4.832 1.470 1.00 73.06 90 VAL A CA 1
ATOM 670 C C . VAL A 1 90 ? 2.889 3.433 1.195 1.00 73.06 90 VAL A C 1
ATOM 672 O O . VAL A 1 90 ? 3.086 2.531 2.005 1.00 73.06 90 VAL A O 1
ATOM 675 N N . LEU A 1 91 ? 2.177 3.239 0.081 1.00 75.88 91 LEU A N 1
ATOM 676 C CA . LEU A 1 91 ? 1.582 1.941 -0.265 1.00 75.88 91 LEU A CA 1
ATOM 677 C C . LEU A 1 91 ? 2.640 0.910 -0.653 1.00 75.88 91 LEU A C 1
ATOM 679 O O . LEU A 1 91 ? 2.588 -0.231 -0.196 1.00 75.88 91 LEU A O 1
ATOM 683 N N . VAL A 1 92 ? 3.598 1.322 -1.483 1.00 83.88 92 VAL A N 1
ATOM 684 C CA . VAL A 1 92 ? 4.719 0.479 -1.895 1.00 83.88 92 VAL A CA 1
ATOM 685 C C . VAL A 1 92 ? 5.577 0.131 -0.678 1.00 83.88 92 VAL A C 1
ATOM 687 O O . VAL A 1 92 ? 5.921 -1.033 -0.511 1.00 83.88 92 VAL A O 1
ATOM 690 N N . SER A 1 93 ? 5.833 1.085 0.220 1.00 84.69 93 SER A N 1
ATOM 691 C CA . SER A 1 93 ? 6.613 0.858 1.441 1.00 84.69 93 SER A CA 1
ATOM 692 C C . SER A 1 93 ? 5.986 -0.169 2.376 1.00 84.69 93 SER A C 1
ATOM 694 O O . SER A 1 93 ? 6.663 -1.082 2.845 1.00 84.69 93 SER A O 1
ATOM 696 N N . ASP A 1 94 ? 4.676 -0.070 2.610 1.00 82.44 94 ASP A N 1
ATOM 697 C CA . ASP A 1 94 ? 3.958 -1.026 3.452 1.00 82.44 94 ASP A CA 1
ATOM 698 C C . ASP A 1 94 ? 3.958 -2.428 2.823 1.00 82.44 94 ASP A C 1
ATOM 700 O O . ASP A 1 94 ? 4.396 -3.401 3.446 1.00 82.44 94 ASP A O 1
ATOM 704 N N . ALA A 1 95 ? 3.551 -2.533 1.554 1.00 83.75 95 ALA A N 1
ATOM 705 C CA . ALA A 1 95 ? 3.466 -3.807 0.842 1.00 83.75 95 ALA A CA 1
ATOM 706 C C . ALA A 1 95 ? 4.828 -4.497 0.677 1.00 83.75 95 ALA A C 1
ATOM 708 O O . ALA A 1 95 ? 4.922 -5.719 0.800 1.00 83.75 95 ALA A O 1
ATOM 709 N N . CYS A 1 96 ? 5.876 -3.718 0.412 1.00 89.62 96 CYS A N 1
ATOM 710 C CA . CYS A 1 96 ? 7.236 -4.202 0.195 1.00 89.62 96 CYS A CA 1
ATOM 711 C C . CYS A 1 96 ? 8.098 -4.177 1.465 1.00 89.62 96 CYS A C 1
ATOM 713 O O . CYS A 1 96 ? 9.303 -4.420 1.395 1.00 89.62 96 CYS A O 1
ATOM 715 N N . SER A 1 97 ? 7.504 -3.928 2.635 1.00 90.88 97 SER A N 1
ATOM 716 C CA . SER A 1 97 ? 8.205 -4.020 3.915 1.00 90.88 97 SER A CA 1
ATOM 717 C C . SER A 1 97 ? 8.758 -5.430 4.150 1.00 90.88 97 SER A C 1
ATOM 719 O O . SER A 1 97 ? 8.209 -6.429 3.680 1.00 90.88 97 SER A O 1
ATOM 721 N N . THR A 1 98 ? 9.832 -5.535 4.937 1.00 88.75 98 THR A N 1
ATOM 722 C CA . THR A 1 98 ? 10.454 -6.823 5.297 1.00 88.75 98 THR A CA 1
ATOM 723 C C . THR A 1 98 ? 9.459 -7.810 5.919 1.00 88.75 98 THR A C 1
ATOM 725 O O . THR A 1 98 ? 9.585 -9.020 5.735 1.00 88.75 98 THR A O 1
ATOM 728 N N . GLU A 1 99 ? 8.459 -7.304 6.642 1.00 83.44 99 GLU A N 1
ATOM 729 C CA . GLU A 1 99 ? 7.391 -8.115 7.222 1.00 83.44 99 GLU A CA 1
ATOM 730 C C . GLU A 1 99 ? 6.484 -8.692 6.128 1.00 83.44 99 GLU A C 1
ATOM 732 O O . GLU A 1 99 ? 6.363 -9.914 6.007 1.00 83.44 99 GLU A O 1
ATOM 737 N N . ASN A 1 100 ? 5.924 -7.844 5.262 1.00 75.75 100 ASN A N 1
ATOM 738 C CA . ASN A 1 100 ? 4.976 -8.278 4.237 1.00 75.75 100 ASN A CA 1
ATOM 739 C C . ASN A 1 100 ? 5.638 -9.107 3.125 1.00 75.75 100 ASN A C 1
ATOM 741 O O . ASN A 1 100 ? 5.077 -10.130 2.715 1.00 75.75 100 ASN A O 1
ATOM 745 N N . ILE A 1 101 ? 6.860 -8.761 2.705 1.00 88.12 101 ILE A N 1
ATOM 746 C CA . ILE A 1 101 ? 7.606 -9.476 1.653 1.00 88.12 101 ILE A CA 1
ATOM 747 C C . ILE A 1 101 ? 7.995 -10.912 2.051 1.00 88.12 101 ILE A C 1
ATOM 749 O O . ILE A 1 101 ? 8.287 -11.758 1.195 1.00 88.12 101 ILE A O 1
ATOM 753 N N . SER A 1 102 ? 8.018 -11.201 3.356 1.00 84.50 102 SER A N 1
ATOM 754 C CA . SER A 1 102 ? 8.298 -12.539 3.882 1.00 84.50 102 SER A CA 1
ATOM 755 C C . SER A 1 102 ? 7.116 -13.501 3.710 1.00 84.50 102 SER A C 1
ATOM 757 O O . SER A 1 102 ? 7.291 -14.719 3.747 1.00 84.50 102 SER A O 1
ATOM 759 N N . THR A 1 103 ? 5.917 -12.966 3.467 1.00 79.88 103 THR A N 1
ATOM 760 C CA . THR A 1 103 ? 4.698 -13.745 3.242 1.00 79.88 103 THR A CA 1
ATOM 761 C C . THR A 1 103 ? 4.401 -13.866 1.748 1.00 79.88 103 THR A C 1
ATOM 763 O O . THR A 1 103 ? 4.678 -12.956 0.971 1.00 79.88 103 THR A O 1
ATOM 766 N N . VAL A 1 104 ? 3.785 -14.973 1.323 1.00 77.56 104 VAL A N 1
ATOM 767 C CA . VAL A 1 104 ? 3.375 -15.160 -0.084 1.00 77.56 104 VAL A CA 1
ATOM 768 C C . VAL A 1 104 ? 2.368 -14.087 -0.516 1.00 77.56 104 VAL A C 1
ATOM 770 O O . VAL A 1 104 ? 2.475 -13.537 -1.609 1.00 77.56 104 VAL A O 1
ATOM 773 N N . GLY A 1 105 ? 1.405 -13.764 0.355 1.00 70.44 105 GLY A N 1
ATOM 774 C CA . GLY A 1 105 ? 0.382 -12.752 0.085 1.00 70.44 105 GLY A CA 1
ATOM 775 C C . GLY A 1 105 ? 0.958 -11.340 -0.013 1.00 70.44 105 GLY A C 1
ATOM 776 O O . GLY A 1 105 ? 0.712 -10.654 -1.000 1.00 70.44 105 GLY A O 1
ATOM 777 N N . GLY A 1 106 ? 1.766 -10.925 0.966 1.00 76.56 106 GLY A N 1
ATOM 778 C CA . GLY A 1 106 ? 2.402 -9.607 0.962 1.00 76.56 106 GLY A CA 1
ATOM 779 C C . GLY A 1 106 ? 3.413 -9.447 -0.174 1.00 76.56 106 GLY A C 1
ATOM 780 O O . GLY A 1 106 ? 3.382 -8.436 -0.870 1.00 76.56 106 GLY A O 1
ATOM 781 N N . ARG A 1 107 ? 4.207 -10.485 -0.478 1.00 83.75 107 ARG A N 1
ATOM 782 C CA . ARG A 1 107 ? 5.070 -10.502 -1.670 1.00 83.75 107 ARG A CA 1
ATOM 783 C C . ARG A 1 107 ? 4.282 -10.305 -2.958 1.00 83.75 107 ARG A C 1
ATOM 785 O O . ARG A 1 107 ? 4.692 -9.502 -3.787 1.00 83.75 107 ARG A O 1
ATOM 792 N N . LYS A 1 108 ? 3.148 -10.994 -3.126 1.00 81.38 108 LYS A N 1
ATOM 793 C CA . LYS A 1 108 ? 2.297 -10.809 -4.307 1.00 81.38 108 LYS A CA 1
ATOM 794 C C . LYS A 1 108 ? 1.775 -9.373 -4.417 1.00 81.38 108 LYS A C 1
ATOM 796 O O . LYS A 1 108 ? 1.809 -8.813 -5.505 1.00 81.38 108 LYS A O 1
ATOM 801 N N . ILE A 1 109 ? 1.330 -8.774 -3.313 1.00 79.00 109 ILE A N 1
ATOM 802 C CA . ILE A 1 109 ? 0.858 -7.379 -3.303 1.00 79.00 109 ILE A CA 1
ATOM 803 C C 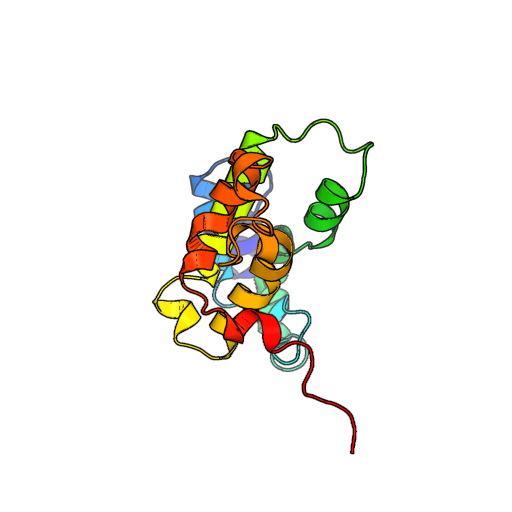. ILE A 1 109 ? 1.996 -6.420 -3.679 1.00 79.00 109 ILE A C 1
ATOM 805 O O . ILE A 1 109 ? 1.786 -5.527 -4.497 1.00 79.00 109 ILE A O 1
ATOM 809 N N . CYS A 1 110 ? 3.200 -6.629 -3.137 1.00 85.25 110 CYS A N 1
ATOM 810 C CA . CYS A 1 110 ? 4.384 -5.861 -3.517 1.00 85.25 110 CYS A CA 1
ATOM 811 C C . CYS A 1 110 ? 4.669 -5.987 -5.024 1.00 85.25 110 CYS A C 1
ATOM 813 O O . CYS A 1 110 ? 4.786 -4.972 -5.702 1.00 85.25 110 CYS A O 1
ATOM 815 N N . ILE A 1 111 ? 4.683 -7.205 -5.582 1.00 84.62 111 ILE A N 1
ATOM 816 C CA . ILE A 1 111 ? 4.871 -7.434 -7.028 1.00 84.62 111 ILE A CA 1
ATOM 817 C C . ILE A 1 111 ? 3.806 -6.701 -7.852 1.00 84.62 111 ILE A C 1
ATOM 819 O O . ILE A 1 111 ? 4.145 -5.997 -8.803 1.00 84.62 111 ILE A O 1
ATOM 823 N N . ASP A 1 112 ? 2.531 -6.834 -7.481 1.00 80.69 112 ASP A N 1
ATOM 824 C CA . ASP A 1 112 ? 1.417 -6.241 -8.221 1.00 80.69 112 ASP A CA 1
ATOM 825 C C . ASP A 1 112 ? 1.531 -4.700 -8.244 1.00 80.69 112 ASP A C 1
ATOM 827 O O . ASP A 1 112 ? 1.401 -4.094 -9.310 1.00 80.69 112 ASP A O 1
ATOM 831 N N . LEU A 1 113 ? 1.866 -4.060 -7.114 1.00 81.69 113 LEU A N 1
ATOM 832 C CA . LEU A 1 113 ? 2.097 -2.608 -7.042 1.00 81.69 113 LEU A CA 1
ATOM 833 C C . LEU A 1 113 ? 3.334 -2.171 -7.840 1.00 81.69 113 LEU A C 1
ATOM 835 O O . LEU A 1 113 ? 3.301 -1.158 -8.540 1.00 81.69 113 LEU A O 1
ATOM 839 N N . CYS A 1 114 ? 4.416 -2.941 -7.755 1.00 88.12 114 CYS A N 1
ATOM 840 C CA . CYS A 1 114 ? 5.694 -2.633 -8.388 1.00 88.12 114 CYS A CA 1
ATOM 841 C C . CYS A 1 114 ? 5.724 -2.913 -9.894 1.00 88.12 114 CYS A C 1
ATOM 843 O O . CYS A 1 114 ? 6.614 -2.419 -10.586 1.00 88.12 114 CYS A O 1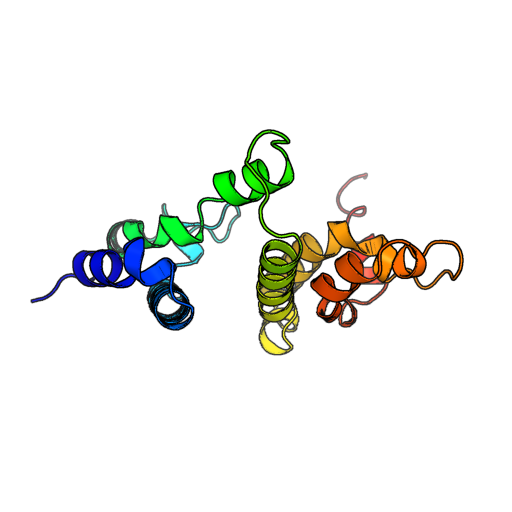
ATOM 845 N N . SER A 1 115 ? 4.753 -3.665 -10.420 1.00 84.00 115 SER A N 1
ATOM 846 C CA . SER A 1 115 ? 4.665 -4.024 -11.841 1.00 84.00 115 SER A CA 1
ATOM 847 C C . SER A 1 115 ? 4.657 -2.801 -12.767 1.00 84.00 115 SER A C 1
ATOM 849 O O . SER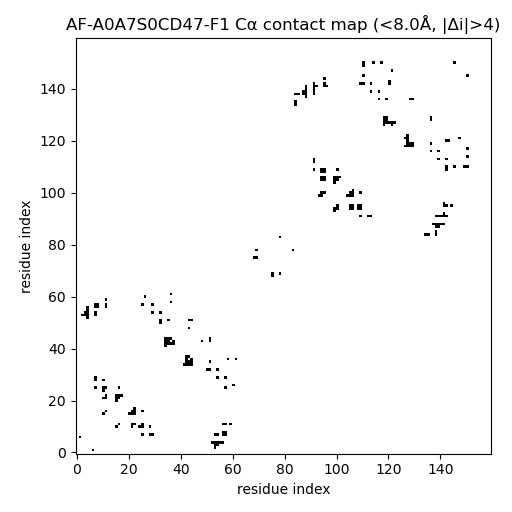 A 1 115 ? 5.313 -2.806 -13.808 1.00 84.00 115 SER A O 1
ATOM 851 N N . MET A 1 116 ? 3.999 -1.712 -12.354 1.00 78.56 116 MET A N 1
ATOM 852 C CA . MET A 1 116 ? 3.938 -0.465 -13.126 1.00 78.56 116 MET A CA 1
ATOM 853 C C . MET A 1 116 ? 5.305 0.216 -13.241 1.00 78.56 116 MET A C 1
ATOM 855 O O . MET A 1 116 ? 5.610 0.825 -14.265 1.00 78.56 116 MET A O 1
ATOM 859 N N . ALA A 1 117 ? 6.136 0.079 -12.207 1.00 84.88 117 ALA A N 1
ATOM 860 C CA . ALA A 1 117 ? 7.451 0.695 -12.106 1.00 84.88 117 ALA A CA 1
ATOM 861 C C . ALA A 1 117 ? 8.593 -0.288 -12.391 1.00 84.88 117 ALA A C 1
ATOM 863 O O . ALA A 1 117 ? 9.742 0.013 -12.079 1.00 84.88 117 ALA A O 1
ATOM 864 N N . HIS A 1 118 ? 8.315 -1.440 -13.011 1.00 84.88 118 HIS A N 1
ATOM 865 C CA . HIS A 1 118 ? 9.335 -2.439 -13.337 1.00 84.88 118 HIS A CA 1
ATOM 866 C C . HIS A 1 118 ? 10.534 -1.830 -14.083 1.00 84.88 118 HIS A C 1
ATOM 868 O O . HIS A 1 118 ? 11.683 -2.124 -13.760 1.00 84.88 118 HIS A O 1
ATOM 874 N N . CYS A 1 119 ? 10.282 -0.908 -15.021 1.00 86.00 119 CYS A N 1
ATOM 875 C CA . CYS A 1 119 ? 11.342 -0.225 -15.765 1.00 86.00 119 CYS A CA 1
ATOM 876 C C . CYS A 1 119 ? 12.300 0.577 -14.872 1.00 86.00 119 CYS A C 1
ATOM 878 O O . CYS A 1 119 ? 13.414 0.865 -15.287 1.00 86.00 119 CYS A O 1
ATOM 880 N N . CYS A 1 120 ? 11.915 0.961 -13.654 1.00 87.75 120 CYS A N 1
ATOM 881 C CA . CYS A 1 120 ? 12.805 1.658 -12.727 1.00 87.75 120 CYS A CA 1
ATOM 882 C C . CYS A 1 120 ? 13.880 0.726 -12.147 1.00 87.75 120 CYS A C 1
ATOM 884 O O . CYS A 1 120 ? 14.930 1.206 -11.727 1.00 87.75 120 CYS A O 1
ATOM 886 N N . PHE A 1 121 ? 13.630 -0.589 -12.143 1.00 85.31 121 PHE A N 1
ATOM 887 C CA . PHE A 1 121 ? 14.464 -1.607 -11.491 1.00 85.31 121 PHE A CA 1
ATOM 888 C C . PHE A 1 121 ? 15.085 -2.604 -12.475 1.00 85.31 121 PHE A C 1
ATOM 890 O O . PHE A 1 121 ? 15.724 -3.573 -12.056 1.00 85.31 121 PHE A O 1
ATOM 897 N N . ASP A 1 122 ? 14.930 -2.371 -13.7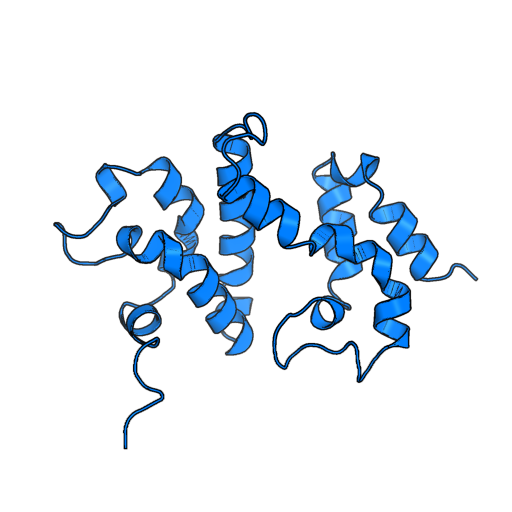80 1.00 80.75 122 ASP A N 1
ATOM 898 C CA . ASP A 1 122 ? 15.620 -3.153 -14.801 1.00 80.75 122 ASP A CA 1
ATOM 899 C C . ASP A 1 122 ? 17.143 -3.012 -14.615 1.00 80.75 122 ASP A C 1
ATOM 901 O O . ASP A 1 122 ? 17.673 -1.923 -14.389 1.00 80.75 122 ASP A O 1
ATOM 905 N N . LYS A 1 123 ? 17.871 -4.129 -14.683 1.00 72.12 123 LYS A N 1
ATOM 906 C CA . LYS A 1 123 ? 19.337 -4.144 -14.537 1.00 72.12 123 LYS A CA 1
ATOM 907 C C . LYS A 1 123 ? 20.058 -3.755 -15.827 1.00 72.12 123 LYS A C 1
ATOM 909 O O . LYS A 1 123 ? 21.276 -3.579 -15.819 1.00 72.12 123 LYS A O 1
ATOM 914 N N . SER A 1 124 ? 19.333 -3.640 -16.933 1.00 72.81 124 SER A N 1
ATOM 915 C CA . SER A 1 124 ? 19.880 -3.282 -18.231 1.00 72.81 124 SER A CA 1
ATOM 916 C C . SER A 1 124 ? 20.006 -1.758 -18.310 1.00 72.81 124 SER A C 1
ATOM 918 O O . SER A 1 124 ? 18.989 -1.069 -18.347 1.00 72.81 124 SER A O 1
ATOM 920 N N . PRO A 1 125 ? 21.224 -1.193 -18.400 1.00 61.09 125 PRO A N 1
ATOM 921 C CA . PRO A 1 125 ? 21.445 0.257 -18.328 1.00 61.09 125 PRO A CA 1
ATOM 922 C C . PRO A 1 125 ? 20.741 1.071 -19.429 1.00 61.09 125 PRO A C 1
ATOM 924 O O . PRO A 1 125 ? 20.606 2.278 -19.286 1.00 61.09 125 PRO A O 1
ATOM 927 N N . ASN A 1 126 ? 20.269 0.419 -20.497 1.00 65.88 126 ASN A N 1
ATOM 928 C CA . ASN A 1 126 ? 19.511 1.042 -21.587 1.00 65.88 126 ASN A CA 1
ATOM 929 C C . ASN A 1 126 ? 17.996 0.763 -21.534 1.00 65.88 126 ASN A C 1
ATOM 931 O O . ASN A 1 126 ? 17.272 1.237 -22.404 1.00 65.88 126 ASN A O 1
ATOM 935 N N . ALA A 1 127 ? 17.525 -0.036 -20.573 1.00 65.44 127 ALA A N 1
ATOM 936 C CA . ALA A 1 127 ? 16.106 -0.350 -20.387 1.00 65.44 127 ALA A CA 1
ATOM 937 C C . ALA A 1 127 ? 15.523 0.301 -19.127 1.00 65.44 127 ALA A C 1
ATOM 939 O O . ALA A 1 127 ? 14.307 0.278 -18.933 1.00 65.44 127 ALA A O 1
ATOM 940 N N . THR A 1 128 ? 16.373 0.902 -18.283 1.00 78.56 128 THR A N 1
ATOM 941 C CA . THR A 1 128 ? 15.880 1.589 -17.095 1.00 78.56 128 THR A CA 1
ATOM 942 C C . THR A 1 128 ? 15.228 2.912 -17.481 1.00 78.56 128 THR A C 1
ATOM 944 O O . THR A 1 128 ? 15.766 3.685 -18.270 1.00 78.56 128 THR A O 1
ATOM 947 N N . CYS A 1 129 ? 14.060 3.197 -16.913 1.00 84.56 129 CYS A N 1
ATOM 948 C CA . CYS A 1 129 ? 13.378 4.480 -17.090 1.00 84.56 129 CYS A CA 1
ATOM 949 C C . CYS A 1 129 ? 13.787 5.511 -16.021 1.00 84.56 129 CYS A C 1
ATOM 951 O O . CYS A 1 129 ? 13.176 6.576 -15.917 1.00 84.56 129 CYS A O 1
ATOM 953 N N . TRP A 1 130 ? 14.813 5.199 -15.218 1.00 83.38 130 TRP A N 1
ATOM 954 C CA . TRP A 1 130 ? 15.189 5.963 -14.030 1.00 83.38 130 TRP A CA 1
ATOM 955 C C . TRP A 1 130 ? 15.598 7.399 -14.356 1.00 83.38 130 TRP A C 1
ATOM 957 O O . TRP A 1 130 ? 15.136 8.333 -13.706 1.00 83.38 130 TRP A O 1
ATOM 967 N N . THR A 1 131 ? 16.439 7.595 -15.375 1.00 80.12 131 THR A N 1
ATOM 968 C CA . THR A 1 131 ? 16.945 8.925 -15.759 1.00 80.12 131 THR A CA 1
ATOM 969 C C . THR A 1 131 ? 15.838 9.858 -16.229 1.00 80.12 131 THR A C 1
ATOM 971 O O . THR A 1 131 ? 15.872 11.050 -15.935 1.00 80.12 131 THR A O 1
ATOM 974 N N . ASP A 1 132 ? 14.837 9.305 -16.908 1.00 78.06 132 ASP A N 1
ATOM 975 C CA . ASP A 1 132 ? 13.771 10.078 -17.542 1.00 78.06 132 ASP A CA 1
ATOM 976 C C . ASP A 1 132 ? 12.596 10.320 -16.584 1.00 78.06 132 ASP A C 1
ATOM 978 O O . ASP A 1 132 ? 11.773 11.207 -16.810 1.00 78.06 132 ASP A O 1
ATOM 982 N N . ARG A 1 133 ? 12.496 9.520 -15.511 1.00 81.19 133 ARG A N 1
ATOM 983 C CA . ARG A 1 133 ? 11.336 9.471 -14.609 1.00 81.19 133 ARG A CA 1
ATOM 984 C C . ARG A 1 133 ? 11.730 9.409 -13.132 1.00 81.19 133 ARG A C 1
ATOM 986 O O . ARG A 1 133 ? 11.108 8.690 -12.358 1.00 81.19 133 ARG A O 1
ATOM 993 N N . VAL A 1 134 ? 12.729 10.189 -12.720 1.00 79.44 134 VAL A N 1
ATOM 994 C CA . VAL A 1 134 ? 13.305 10.145 -11.358 1.00 79.44 134 VAL A CA 1
ATOM 995 C C . VAL A 1 134 ? 12.253 10.262 -10.246 1.00 79.44 134 VAL A C 1
ATOM 997 O O . VAL A 1 134 ? 12.262 9.460 -9.318 1.00 79.44 134 VAL A O 1
ATOM 1000 N N . VAL A 1 135 ? 11.329 11.229 -10.326 1.00 73.69 135 VAL A N 1
ATOM 1001 C CA . VAL A 1 135 ? 10.293 11.429 -9.287 1.00 73.69 135 VAL A CA 1
ATOM 1002 C C . VAL A 1 135 ? 9.361 10.222 -9.202 1.00 73.69 135 VAL A C 1
ATOM 1004 O O . VAL A 1 135 ? 9.102 9.725 -8.113 1.00 73.69 135 VAL A O 1
ATOM 1007 N N . TYR A 1 136 ? 8.927 9.714 -10.356 1.00 78.38 136 TYR A N 1
ATOM 1008 C CA . TYR A 1 136 ? 8.107 8.512 -10.449 1.00 78.38 136 TYR A CA 1
ATOM 1009 C C . TYR A 1 136 ? 8.841 7.298 -9.872 1.00 78.38 136 TYR A C 1
ATOM 1011 O O . TYR A 1 136 ? 8.313 6.640 -8.989 1.00 78.38 136 TYR A O 1
ATOM 1019 N N . CYS A 1 137 ? 10.081 7.037 -10.289 1.00 84.88 137 CYS A N 1
ATOM 1020 C CA . CYS A 1 137 ? 10.846 5.890 -9.802 1.00 84.88 137 CYS A CA 1
ATOM 1021 C C . CYS A 1 137 ? 11.159 5.964 -8.302 1.00 84.88 137 CYS A C 1
ATOM 1023 O O . CYS A 1 137 ? 11.128 4.937 -7.626 1.00 84.88 137 CYS A O 1
ATOM 1025 N N . ASN A 1 138 ? 11.380 7.164 -7.756 1.00 82.62 138 ASN A N 1
ATOM 1026 C CA . ASN A 1 138 ? 11.548 7.355 -6.315 1.00 82.62 138 ASN A CA 1
ATOM 1027 C C . ASN A 1 138 ? 10.293 6.972 -5.521 1.00 82.62 138 ASN A C 1
ATOM 1029 O O . ASN A 1 138 ? 10.418 6.409 -4.437 1.00 82.62 138 ASN A O 1
ATOM 1033 N N . SER A 1 139 ? 9.090 7.205 -6.053 1.00 80.50 139 SER A N 1
ATOM 1034 C CA . SER A 1 139 ? 7.850 6.768 -5.396 1.00 80.50 139 SER A CA 1
ATOM 1035 C C . SER A 1 139 ? 7.737 5.249 -5.270 1.00 80.50 139 SER A C 1
ATOM 1037 O O . SER A 1 139 ? 6.985 4.771 -4.430 1.00 80.50 139 SER A O 1
ATOM 1039 N N . PHE A 1 140 ? 8.496 4.490 -6.060 1.00 88.75 140 PHE A N 1
ATOM 1040 C CA . PHE A 1 140 ? 8.511 3.031 -6.032 1.00 88.75 140 PHE A CA 1
ATOM 1041 C C . PHE A 1 140 ? 9.794 2.457 -5.421 1.00 88.75 140 PHE A C 1
ATOM 1043 O O . PHE A 1 140 ? 10.030 1.265 -5.564 1.00 88.75 140 PHE A O 1
ATOM 1050 N N . SER A 1 141 ? 10.634 3.256 -4.748 1.00 88.94 141 SER A N 1
ATOM 1051 C CA . SER A 1 141 ? 11.974 2.837 -4.294 1.00 88.94 141 SER A CA 1
ATOM 1052 C C . SER A 1 141 ? 12.008 1.494 -3.561 1.00 88.94 141 SER A C 1
ATOM 1054 O O . SER A 1 141 ? 12.943 0.714 -3.748 1.00 88.94 141 SER A O 1
ATOM 1056 N N . ASP A 1 142 ? 10.972 1.197 -2.773 1.00 90.81 142 ASP A N 1
ATOM 1057 C CA . ASP A 1 142 ? 10.928 -0.003 -1.934 1.00 90.81 142 ASP A CA 1
ATOM 1058 C C . ASP A 1 142 ? 10.656 -1.281 -2.749 1.00 90.81 142 ASP A C 1
ATOM 1060 O O . ASP A 1 142 ? 10.938 -2.381 -2.282 1.00 90.81 142 ASP A O 1
ATOM 1064 N N . CYS A 1 143 ? 10.261 -1.153 -4.021 1.00 90.69 143 CYS A N 1
ATOM 1065 C CA . CYS A 1 143 ? 10.254 -2.246 -4.995 1.00 90.69 143 CYS A CA 1
ATOM 1066 C C . CYS A 1 143 ? 11.650 -2.819 -5.269 1.00 90.69 143 CYS A C 1
ATOM 1068 O O . CYS A 1 143 ? 11.758 -3.931 -5.780 1.00 90.69 143 CYS A O 1
ATOM 1070 N N . GLY A 1 144 ? 12.725 -2.103 -4.913 1.00 88.44 144 GLY A N 1
ATOM 1071 C CA . GLY A 1 144 ? 14.099 -2.593 -5.043 1.00 88.44 144 GLY A CA 1
ATOM 1072 C C . GLY A 1 144 ? 14.402 -3.839 -4.201 1.00 88.44 144 GLY A C 1
ATOM 1073 O O . GLY A 1 144 ? 15.428 -4.482 -4.417 1.00 88.44 144 GLY A O 1
ATOM 1074 N N . ILE A 1 145 ? 13.521 -4.200 -3.260 1.00 89.50 145 ILE A N 1
ATOM 1075 C CA . ILE A 1 145 ? 13.605 -5.460 -2.510 1.00 89.50 145 ILE A CA 1
ATOM 1076 C C . ILE A 1 145 ? 13.274 -6.690 -3.370 1.00 89.50 145 ILE A C 1
ATOM 1078 O O . ILE A 1 145 ? 13.653 -7.808 -3.015 1.00 89.50 145 ILE A O 1
ATOM 1082 N N . LEU A 1 146 ? 12.566 -6.496 -4.486 1.00 86.69 146 LEU A N 1
ATOM 1083 C CA . LEU A 1 146 ? 12.209 -7.554 -5.423 1.00 86.69 146 LEU A CA 1
ATOM 1084 C C . LEU A 1 146 ? 13.420 -7.931 -6.286 1.00 86.69 146 LEU A C 1
ATOM 1086 O O . LEU A 1 146 ? 14.174 -7.085 -6.769 1.00 86.69 146 LEU A O 1
ATOM 1090 N N . GLY A 1 147 ? 13.607 -9.230 -6.495 1.00 77.31 147 GLY A N 1
ATOM 1091 C CA . GLY A 1 147 ? 14.564 -9.760 -7.451 1.00 77.31 147 GLY A CA 1
ATOM 1092 C C . GLY A 1 147 ? 14.076 -9.598 -8.891 1.00 77.31 147 GLY A C 1
ATOM 1093 O O . GLY A 1 147 ? 12.899 -9.378 -9.164 1.00 77.31 147 GLY A O 1
ATOM 1094 N N . THR A 1 148 ? 14.983 -9.777 -9.852 1.00 66.81 148 THR A N 1
ATOM 1095 C CA . THR A 1 148 ? 14.645 -9.776 -11.288 1.00 66.81 148 THR A CA 1
ATOM 1096 C C . THR A 1 148 ? 13.639 -10.863 -11.666 1.00 66.81 148 THR A C 1
ATOM 1098 O O . THR A 1 148 ? 12.886 -10.696 -12.621 1.00 66.81 148 THR A O 1
ATOM 1101 N N . ASP A 1 149 ? 13.593 -11.950 -10.901 1.00 70.38 149 ASP A N 1
ATOM 1102 C CA . ASP A 1 149 ? 12.713 -13.088 -11.165 1.00 70.38 149 ASP A CA 1
ATOM 1103 C C . ASP A 1 149 ? 11.282 -12.844 -10.649 1.00 70.38 149 ASP A C 1
ATOM 1105 O O . ASP A 1 149 ? 10.323 -13.367 -11.220 1.00 70.38 149 ASP A O 1
ATOM 1109 N N . ASP A 1 150 ? 11.104 -11.973 -9.644 1.00 74.62 150 ASP A N 1
ATOM 1110 C CA . ASP A 1 150 ? 9.787 -11.630 -9.082 1.00 74.62 150 ASP A CA 1
ATOM 1111 C C . ASP A 1 150 ? 8.887 -10.926 -10.121 1.00 74.62 150 ASP A C 1
ATOM 1113 O O . ASP A 1 150 ? 7.665 -11.045 -10.077 1.00 74.62 150 ASP A O 1
ATOM 1117 N N . PHE A 1 151 ? 9.482 -10.249 -11.108 1.00 66.19 151 PHE A N 1
ATOM 1118 C CA . PHE A 1 151 ? 8.751 -9.562 -12.175 1.00 66.19 151 PHE A CA 1
ATOM 1119 C C . PHE A 1 151 ? 8.521 -10.408 -13.436 1.00 66.19 151 PHE A C 1
ATOM 1121 O O . PHE A 1 151 ? 7.588 -10.148 -14.191 1.00 66.19 151 PHE A O 1
ATOM 1128 N N . ASN A 1 152 ? 9.349 -11.433 -13.657 1.00 61.12 152 ASN A N 1
ATOM 1129 C CA . ASN A 1 152 ? 9.188 -12.384 -14.764 1.00 61.12 152 ASN A CA 1
ATOM 1130 C C . ASN A 1 152 ? 8.174 -13.495 -14.443 1.00 61.12 152 ASN A C 1
ATOM 1132 O O . ASN A 1 152 ? 7.715 -14.208 -15.336 1.00 61.12 152 ASN A O 1
ATOM 1136 N N . SER A 1 153 ? 7.763 -13.597 -13.176 1.00 53.47 153 SER A N 1
ATOM 1137 C CA . SER A 1 153 ? 6.813 -14.590 -12.658 1.00 53.47 153 SER A CA 1
ATOM 1138 C C . SER A 1 153 ? 5.376 -14.457 -13.205 1.00 53.47 153 SER A C 1
ATOM 1140 O O . SER A 1 153 ? 4.501 -15.239 -12.841 1.00 53.47 153 SER A O 1
ATOM 1142 N N . GLY A 1 154 ? 5.111 -13.492 -14.092 1.00 46.62 154 GLY A N 1
ATOM 1143 C CA . GLY A 1 154 ? 3.817 -13.288 -14.748 1.00 46.62 154 GLY A CA 1
ATOM 1144 C C . GLY A 1 154 ? 3.567 -14.119 -16.015 1.00 46.62 154 GLY A C 1
ATOM 1145 O O . GLY A 1 154 ? 2.562 -13.874 -16.674 1.00 46.62 154 GLY A O 1
ATOM 1146 N N . THR A 1 155 ? 4.442 -15.063 -16.393 1.00 42.56 155 THR A N 1
ATOM 1147 C CA . THR A 1 155 ? 4.277 -15.833 -17.650 1.00 42.56 155 THR A CA 1
ATOM 1148 C C . THR A 1 155 ? 4.329 -17.358 -17.541 1.00 42.56 155 THR A C 1
ATOM 1150 O O . THR A 1 155 ? 4.342 -18.018 -18.572 1.00 42.56 155 THR A O 1
ATOM 1153 N N . GLU A 1 156 ? 4.260 -17.958 -16.350 1.00 44.31 156 GLU A N 1
ATOM 1154 C CA . GLU A 1 156 ? 4.305 -19.430 -16.248 1.00 44.31 156 GLU A CA 1
ATOM 1155 C C . GLU A 1 156 ? 3.195 -20.032 -15.375 1.00 44.31 156 GLU A C 1
ATOM 1157 O O . GLU A 1 156 ? 3.430 -20.806 -14.456 1.00 44.31 156 GLU A O 1
ATOM 1162 N N . TYR A 1 157 ? 1.949 -19.691 -15.710 1.00 46.22 157 TYR A N 1
ATOM 1163 C CA . TYR A 1 157 ? 0.797 -20.574 -15.505 1.00 46.22 157 TYR A CA 1
ATOM 1164 C C . TYR A 1 157 ? -0.106 -20.492 -16.738 1.00 46.22 157 TYR A C 1
ATOM 1166 O O . TYR A 1 157 ? -1.089 -19.764 -16.730 1.00 46.22 157 TYR A O 1
ATOM 1174 N N . ASP A 1 158 ? 0.318 -21.155 -17.817 1.00 40.50 158 ASP A N 1
ATOM 1175 C CA . ASP A 1 158 ? -0.501 -21.842 -18.834 1.00 40.50 158 ASP A CA 1
ATOM 1176 C C . ASP A 1 158 ? 0.298 -21.956 -20.142 1.00 40.50 158 ASP A C 1
ATOM 1178 O O . ASP A 1 158 ? 0.444 -20.967 -20.849 1.00 40.50 158 ASP A O 1
ATOM 1182 N N . VAL A 1 159 ? 0.825 -23.150 -20.452 1.00 36.03 159 VAL A N 1
ATOM 1183 C CA . VAL A 1 159 ? 0.524 -23.962 -21.654 1.00 36.03 159 VAL A CA 1
ATOM 1184 C C . VAL A 1 159 ? 1.218 -25.332 -21.487 1.00 36.03 159 VAL A C 1
ATOM 1186 O O . VAL A 1 159 ? 2.436 -25.411 -21.575 1.00 36.03 159 VAL A O 1
ATOM 1189 N N . GLN A 1 160 ? 0.385 -26.366 -21.295 1.00 35.03 160 GLN A N 1
ATOM 1190 C CA . GLN A 1 160 ? 0.557 -27.817 -21.556 1.00 35.03 160 GLN A CA 1
ATOM 1191 C C . GLN A 1 160 ? 1.763 -28.579 -20.985 1.00 35.03 160 GLN A C 1
ATOM 1193 O O . GLN A 1 160 ? 2.887 -28.456 -21.513 1.00 35.03 160 GLN A O 1
#

Secondary structure (DSSP, 8-state):
---HHHHHHHHT-HHHHTSHHHHHHHHHHHGGGGGGG-SSTT--TTT-HHHHHHTGGGGGGT-HHHHHHHHH-TTS----HHHHHHHHHHHHHHHTSHHHHTSHHHHHHHHHHHGGGGGGS-SSTTT--TTT-HHHHHHTGGGGGS-HHHHHTTS-S---

Sequence (160 aa):
ETKMSDIVTFTCQTNLLETPSGKALCKELCFPATCCFATNLLNCLNTNPQLCLAYDGCKVLYNQSELLDALTDPASANPNPEDAALLIHVLVSDACSTENISTVGGRKICIDLCSMAHCCFDKSPNATCWTDRVVYCNSFSDCGILGTDDFNSGTEYDVQ

Mean predicted aligned error: 14.45 Å

Nearest PDB structures (foldseek):
  6a5q-assembly2_C-2  TM=2.612E-01  e=7.211E+00  Homo sapiens
  5nwk-assembly1_H  TM=2.025E-01  e=7.211E+00  Nicotiana tabacum